Protein AF-A0A6H5KRR8-F1 (afdb_monomer_lite)

Foldseek 3Di:
DPPQDKWKKKKQAALLLVDQCCDDVSPNVVVLCVVLVWHWDDDSVRNIIMIMDSDPVSVVSSVVSSVVSSVPRPVLVVVVVPDPPSDIDMDIDDDPVCLVVVVVCQVVCCVVVVDRDDDDPDPDPPDDPPDPDDDDPDD

pLDDT: mean 75.19, std 17.07, range [35.94, 91.19]

Secondary structure (DSSP, 8-state):
----PPEEEEEE--HHHHHHHH-GGGHHHHHHHHHH--EEEEETTTTEEEEEESSHHHHHHHHHHHHHHHHH-HHHHHHHTT-TT-PPEEEE---GGGHHHHHHHHHHHHHHH----------PPP-----S-------

Radius of gyration: 16.85 Å; chains: 1; bounding box: 54×32×50 Å

Sequence (139 aa):
MLKGGRYRAVAHLPTSIIGWVIGHKGCNARMLKQQTGTELWVDVPGQCVIIESRAIQELEGAMETVNNFVKTAPTFIAKAQSTSGGGVTQTVQCPVHLLPSIQRLSRKIQAESGANCVFANCKVRPFQQLNPNPKPISP

Structure (mmCIF, N/CA/C/O backbone):
data_AF-A0A6H5KRR8-F1
#
_entry.id   AF-A0A6H5KRR8-F1
#
loop_
_atom_site.group_PDB
_atom_site.id
_atom_site.type_symbol
_atom_site.label_atom_id
_atom_site.label_alt_id
_atom_site.label_comp_id
_atom_site.label_asym_id
_atom_site.label_entity_id
_atom_site.label_seq_id
_atom_site.pdbx_PDB_ins_code
_atom_site.Cartn_x
_atom_site.Cartn_y
_atom_site.Cartn_z
_atom_site.occupancy
_atom_site.B_iso_or_equiv
_atom_site.auth_seq_id
_atom_site.auth_comp_id
_atom_site.auth_asym_id
_atom_site.auth_atom_id
_atom_site.pdbx_PDB_model_num
ATOM 1 N N . MET A 1 1 ? 13.002 3.818 -26.141 1.00 36.44 1 MET A N 1
ATOM 2 C CA . MET A 1 1 ? 11.675 3.973 -25.500 1.00 36.44 1 MET A CA 1
ATOM 3 C C . MET A 1 1 ? 11.621 3.051 -24.289 1.00 36.44 1 MET A C 1
ATOM 5 O O . MET A 1 1 ? 11.492 1.845 -24.464 1.00 36.44 1 MET A O 1
ATOM 9 N N . LEU A 1 2 ? 11.814 3.577 -23.077 1.00 44.84 2 LEU A N 1
ATOM 10 C CA . LEU A 1 2 ? 11.661 2.783 -21.854 1.00 44.84 2 LEU A CA 1
ATOM 11 C C . LEU A 1 2 ? 10.171 2.456 -21.708 1.00 44.84 2 LEU A C 1
ATOM 13 O O . LEU A 1 2 ? 9.348 3.363 -21.598 1.00 44.84 2 LEU A O 1
ATOM 17 N N . LYS A 1 3 ? 9.808 1.172 -21.794 1.00 47.81 3 LYS A N 1
ATOM 18 C CA . LYS A 1 3 ? 8.443 0.713 -21.509 1.00 47.81 3 LYS A CA 1
ATOM 19 C C . LYS A 1 3 ? 8.114 1.161 -20.083 1.00 47.81 3 LYS A C 1
ATOM 21 O O . LYS A 1 3 ? 8.767 0.698 -19.154 1.00 47.81 3 LYS A O 1
ATOM 26 N N . GLY A 1 4 ? 7.166 2.086 -19.925 1.00 54.56 4 GLY A N 1
ATOM 27 C CA . GLY A 1 4 ? 6.776 2.608 -18.616 1.00 54.56 4 GLY A CA 1
ATOM 28 C C . GLY A 1 4 ? 6.345 1.465 -17.702 1.00 54.56 4 GLY A C 1
ATOM 29 O O . GLY A 1 4 ? 5.325 0.821 -17.954 1.00 54.56 4 GLY A O 1
ATOM 30 N N . GLY A 1 5 ? 7.152 1.176 -16.681 1.00 66.81 5 GLY A N 1
ATOM 31 C CA . GLY A 1 5 ? 6.797 0.220 -15.642 1.00 66.81 5 GLY A CA 1
ATOM 32 C C . GLY A 1 5 ? 5.615 0.755 -14.842 1.00 66.81 5 GLY A C 1
ATOM 33 O O . GLY A 1 5 ? 5.539 1.948 -14.566 1.00 66.81 5 GLY A O 1
ATOM 34 N N . ARG A 1 6 ? 4.667 -0.116 -14.492 1.00 77.81 6 ARG A N 1
ATOM 35 C CA . ARG A 1 6 ? 3.676 0.184 -13.455 1.00 77.81 6 ARG A CA 1
ATOM 36 C C . ARG A 1 6 ? 4.127 -0.496 -12.177 1.00 77.81 6 ARG A C 1
ATOM 38 O O . ARG A 1 6 ? 4.350 -1.705 -12.178 1.00 77.81 6 ARG A O 1
ATOM 45 N N . TYR A 1 7 ? 4.272 0.289 -11.125 1.00 86.00 7 TYR A N 1
ATOM 46 C CA . TYR A 1 7 ? 4.657 -0.162 -9.802 1.00 86.00 7 TYR A CA 1
ATOM 47 C C . TYR A 1 7 ? 3.406 -0.294 -8.943 1.00 86.00 7 TYR A C 1
ATOM 49 O O . TYR A 1 7 ? 2.516 0.556 -8.994 1.00 86.00 7 TYR A O 1
ATOM 57 N N . ARG A 1 8 ? 3.342 -1.375 -8.165 1.00 86.06 8 ARG A N 1
ATOM 58 C CA . ARG A 1 8 ? 2.227 -1.667 -7.269 1.00 86.06 8 ARG A CA 1
ATOM 59 C C . ARG A 1 8 ? 2.751 -2.075 -5.903 1.00 86.06 8 ARG A C 1
ATOM 61 O O . ARG A 1 8 ? 3.507 -3.044 -5.799 1.00 86.06 8 ARG A O 1
ATOM 68 N N . ALA A 1 9 ? 2.294 -1.371 -4.876 1.00 86.62 9 ALA A N 1
ATOM 69 C CA . ALA A 1 9 ? 2.481 -1.741 -3.482 1.00 86.62 9 ALA A CA 1
ATOM 70 C C . ALA A 1 9 ? 1.138 -2.142 -2.869 1.00 86.62 9 ALA A C 1
ATOM 72 O O . ALA A 1 9 ? 0.096 -1.563 -3.178 1.00 86.62 9 ALA A O 1
ATOM 73 N N . VAL A 1 10 ? 1.161 -3.153 -2.007 1.00 87.31 10 VAL A N 1
ATOM 74 C CA . VAL A 1 10 ? -0.006 -3.609 -1.250 1.00 87.31 10 VAL A CA 1
ATOM 75 C C . VAL A 1 10 ? 0.352 -3.590 0.229 1.00 87.31 10 VAL A C 1
ATOM 77 O O . VAL A 1 10 ? 1.283 -4.273 0.648 1.00 87.31 10 VAL A O 1
ATOM 80 N N . ALA A 1 11 ? -0.369 -2.803 1.020 1.00 85.25 11 ALA A N 1
ATOM 81 C CA . ALA A 1 11 ? -0.220 -2.746 2.468 1.00 85.25 11 ALA A CA 1
ATOM 82 C C . ALA A 1 11 ? -1.359 -3.532 3.124 1.00 85.25 11 ALA A C 1
ATOM 84 O O . ALA A 1 11 ? -2.527 -3.158 2.992 1.00 85.25 11 ALA A O 1
ATOM 85 N N . HIS A 1 12 ? -1.026 -4.612 3.828 1.00 83.44 12 HIS A N 1
ATOM 86 C CA . HIS A 1 12 ? -1.997 -5.391 4.594 1.00 83.44 12 HIS A CA 1
ATOM 87 C C . HIS A 1 12 ? -2.190 -4.754 5.967 1.00 83.44 12 HIS A C 1
ATOM 89 O O . HIS A 1 12 ? -1.240 -4.626 6.741 1.00 83.44 12 HIS A O 1
ATOM 95 N N . LEU A 1 13 ? -3.418 -4.322 6.248 1.00 82.88 13 LEU A N 1
ATOM 96 C CA . LEU A 1 13 ? -3.761 -3.534 7.425 1.00 82.88 13 LEU A CA 1
ATOM 97 C C . LEU A 1 13 ? -5.106 -4.006 7.994 1.00 82.88 13 LEU A C 1
ATOM 99 O O . LEU A 1 13 ? -6.036 -4.264 7.234 1.00 82.88 13 LEU A O 1
ATOM 103 N N . PRO A 1 14 ? -5.274 -4.051 9.325 1.00 82.31 14 PRO A N 1
ATOM 104 C CA . PRO A 1 14 ? -6.581 -4.266 9.932 1.00 82.31 14 PRO A CA 1
ATOM 105 C C . PRO A 1 14 ? -7.615 -3.259 9.417 1.00 82.31 14 PRO A C 1
ATOM 107 O O . PRO A 1 14 ? -7.307 -2.078 9.242 1.00 82.31 14 PRO A O 1
ATOM 110 N N . THR A 1 15 ? -8.869 -3.688 9.268 1.00 81.50 15 THR A N 1
ATOM 111 C CA . THR A 1 15 ? -9.971 -2.841 8.774 1.00 81.50 15 THR A CA 1
ATOM 112 C C . THR A 1 15 ? -10.122 -1.533 9.563 1.00 81.50 15 THR A C 1
ATOM 114 O O . THR A 1 15 ? -10.398 -0.487 8.978 1.00 81.50 15 THR A O 1
ATOM 117 N N . SER A 1 16 ? -9.864 -1.560 10.877 1.00 78.75 16 SER A N 1
ATOM 118 C CA . SER A 1 16 ? -9.887 -0.366 11.733 1.00 78.75 16 SER A CA 1
ATOM 119 C C . SER A 1 16 ? -8.841 0.685 11.338 1.00 78.75 16 SER A C 1
ATOM 121 O O . SER A 1 16 ? -9.087 1.878 11.478 1.00 78.75 16 SER A O 1
ATOM 123 N N . ILE A 1 17 ? -7.687 0.250 10.827 1.00 85.38 17 ILE A N 1
ATOM 124 C CA . ILE A 1 17 ? -6.592 1.118 10.375 1.00 85.38 17 ILE A CA 1
ATOM 125 C C . ILE A 1 17 ? -6.823 1.557 8.932 1.00 85.38 17 ILE A C 1
ATOM 127 O O . ILE A 1 17 ? -6.557 2.705 8.596 1.00 85.38 17 ILE A O 1
ATOM 131 N N . ILE A 1 18 ? -7.386 0.689 8.090 1.00 87.44 18 ILE A N 1
ATOM 132 C CA . ILE A 1 18 ? -7.770 1.047 6.718 1.00 87.44 18 ILE A CA 1
ATOM 133 C C . ILE A 1 18 ? -8.703 2.262 6.718 1.00 87.44 18 ILE A C 1
ATOM 135 O O . ILE A 1 18 ? -8.457 3.220 5.989 1.00 87.44 18 ILE A O 1
ATOM 139 N N . GLY A 1 19 ? -9.731 2.272 7.574 1.00 86.56 19 GLY A N 1
ATOM 140 C CA . GLY A 1 19 ? -10.630 3.424 7.702 1.00 86.56 19 GLY A CA 1
ATOM 141 C C . GLY A 1 19 ? -9.903 4.718 8.091 1.00 86.56 19 GLY A C 1
ATOM 142 O O . GLY A 1 19 ? -10.221 5.786 7.570 1.00 86.56 19 GLY A O 1
ATOM 143 N N . TRP A 1 20 ? -8.881 4.617 8.945 1.00 88.31 20 TRP A N 1
ATOM 144 C CA . TRP A 1 20 ? -8.032 5.746 9.336 1.00 88.31 20 TRP A CA 1
ATOM 145 C C . TRP A 1 20 ? -7.173 6.268 8.175 1.00 88.31 20 TRP A C 1
ATOM 147 O O . TRP A 1 20 ? -7.111 7.475 7.941 1.00 88.31 20 TRP A O 1
ATOM 157 N N . VAL A 1 21 ? -6.567 5.362 7.400 1.00 87.81 21 VAL A N 1
ATOM 158 C CA . VAL A 1 21 ? -5.772 5.696 6.205 1.00 87.81 21 VAL A CA 1
ATOM 159 C C . VAL A 1 21 ? -6.631 6.375 5.135 1.00 87.81 21 VAL A C 1
ATOM 161 O O . VAL A 1 21 ? -6.183 7.337 4.520 1.00 87.81 21 VAL A O 1
ATOM 164 N N . ILE A 1 22 ? -7.874 5.928 4.930 1.00 89.38 22 ILE A N 1
ATOM 165 C CA . ILE A 1 22 ? -8.822 6.575 4.004 1.00 89.38 22 ILE A CA 1
ATOM 166 C C . ILE A 1 22 ? -9.200 7.977 4.509 1.00 89.38 22 ILE A C 1
ATOM 168 O O . ILE A 1 22 ? -9.309 8.924 3.722 1.00 89.38 22 ILE A O 1
ATOM 172 N N . GLY A 1 23 ? -9.378 8.114 5.824 1.00 86.69 23 GLY A N 1
ATOM 173 C CA . GLY A 1 23 ? -9.835 9.335 6.474 1.00 86.69 23 GLY A CA 1
ATOM 174 C C . GLY A 1 23 ? -11.331 9.592 6.270 1.00 86.69 23 GLY A C 1
ATOM 175 O O . GLY A 1 23 ? -12.009 8.957 5.456 1.00 86.69 23 GLY A O 1
ATOM 176 N N . HIS A 1 24 ? -11.873 10.559 7.012 1.00 87.19 24 HIS A N 1
ATOM 177 C CA . HIS A 1 24 ? -13.287 10.918 6.903 1.00 87.19 24 HIS A CA 1
ATOM 178 C C . HIS A 1 24 ? -13.632 11.332 5.463 1.00 87.19 24 HIS A C 1
ATOM 180 O O . HIS A 1 24 ? -12.967 12.192 4.882 1.00 87.19 24 HIS A O 1
ATOM 186 N N . LYS A 1 25 ? -14.652 10.695 4.870 1.00 86.31 25 LYS A N 1
ATOM 187 C CA . LYS A 1 25 ? -15.080 10.905 3.469 1.00 86.31 25 LYS A CA 1
ATOM 188 C C . LYS A 1 25 ? -13.952 10.753 2.428 1.00 86.31 25 LYS A C 1
ATOM 190 O O . LYS A 1 25 ? -14.027 11.344 1.352 1.00 86.31 25 LYS A O 1
ATOM 195 N N . GLY A 1 26 ? -12.904 9.980 2.727 1.00 87.50 26 GLY A N 1
ATOM 196 C CA . GLY A 1 26 ? -11.777 9.787 1.810 1.00 87.50 26 GLY A CA 1
ATOM 197 C C . GLY A 1 26 ? -10.826 10.981 1.711 1.00 87.50 26 GLY A C 1
ATOM 198 O O . GLY A 1 26 ? -10.088 11.074 0.732 1.00 87.50 26 GLY A O 1
ATOM 199 N N . CYS A 1 27 ? -10.856 11.912 2.673 1.00 91.12 27 CYS A N 1
ATOM 200 C CA . CYS A 1 27 ? -10.019 13.115 2.653 1.00 91.12 27 CYS A CA 1
ATOM 201 C C . CYS A 1 27 ? -8.525 12.777 2.524 1.00 91.12 27 CYS A C 1
ATOM 203 O O . CYS A 1 27 ? -7.848 13.305 1.643 1.00 91.12 27 CYS A O 1
ATOM 205 N N . ASN A 1 28 ? -8.036 11.824 3.322 1.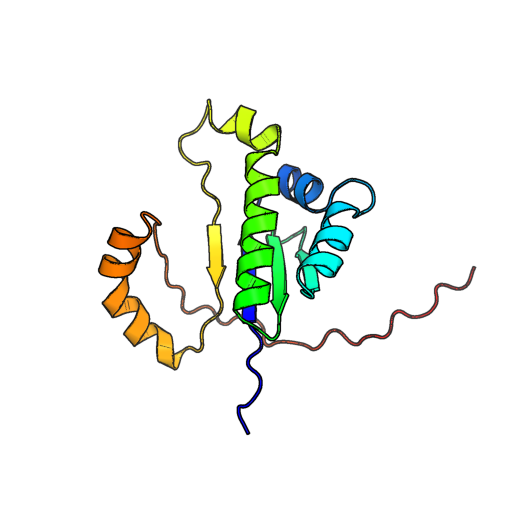00 91.19 28 ASN A N 1
ATOM 206 C CA . ASN A 1 28 ? -6.626 11.434 3.321 1.00 91.19 28 ASN A CA 1
ATOM 207 C C . ASN A 1 28 ? -6.241 10.735 2.011 1.00 91.19 28 ASN A C 1
ATOM 209 O O . ASN A 1 28 ? -5.195 11.035 1.445 1.00 91.19 28 ASN A O 1
ATOM 213 N N . ALA A 1 29 ? -7.109 9.868 1.478 1.00 88.69 29 ALA A N 1
ATOM 214 C CA . ALA A 1 29 ? -6.882 9.222 0.184 1.00 88.69 29 ALA A CA 1
ATOM 215 C C . ALA A 1 29 ? -6.811 10.238 -0.975 1.00 88.69 29 ALA A C 1
ATOM 217 O O . ALA A 1 29 ? -5.959 10.121 -1.855 1.00 88.69 29 ALA A O 1
ATOM 218 N N . ARG A 1 30 ? -7.670 11.269 -0.965 1.00 90.50 30 ARG A N 1
ATOM 219 C CA . ARG A 1 30 ? -7.632 12.358 -1.957 1.00 90.50 30 ARG A CA 1
ATOM 220 C C . ARG A 1 30 ? -6.379 13.212 -1.819 1.00 90.50 30 ARG A C 1
ATOM 222 O O . ARG A 1 30 ? -5.755 13.514 -2.832 1.00 90.50 30 ARG A O 1
ATOM 229 N N . MET A 1 31 ? -6.010 13.567 -0.591 1.00 90.62 31 MET A N 1
ATOM 230 C CA . MET A 1 31 ? -4.783 14.309 -0.306 1.00 90.62 31 MET A CA 1
ATOM 231 C C . MET A 1 31 ? -3.555 13.538 -0.801 1.00 90.62 31 MET A C 1
ATOM 233 O O . MET A 1 31 ? -2.729 14.099 -1.512 1.00 90.62 31 MET A O 1
ATOM 237 N N . LEU A 1 32 ? -3.482 12.237 -0.512 1.00 89.69 32 LEU A N 1
ATOM 238 C CA . LEU A 1 32 ? -2.394 11.371 -0.956 1.00 89.69 32 LEU A CA 1
ATOM 239 C C . LEU A 1 32 ? -2.295 11.331 -2.485 1.00 89.69 32 LEU A C 1
ATOM 241 O O . LEU A 1 32 ? -1.208 11.528 -3.026 1.00 89.69 32 LEU A O 1
ATOM 245 N N . LYS A 1 33 ? -3.421 11.172 -3.193 1.00 88.94 33 LYS A N 1
ATOM 246 C CA . LYS A 1 33 ? -3.462 11.237 -4.662 1.00 88.94 33 LYS A CA 1
ATOM 247 C C . LYS A 1 33 ? -2.973 12.585 -5.200 1.00 88.94 33 LYS A C 1
ATOM 249 O O . LYS A 1 33 ? -2.207 12.615 -6.156 1.00 88.94 33 LYS A O 1
ATOM 254 N N . GLN A 1 34 ? -3.391 13.694 -4.590 1.00 89.50 34 GLN A N 1
ATOM 255 C CA . GLN A 1 34 ? -2.971 15.039 -5.003 1.00 89.50 34 GLN A CA 1
ATOM 256 C C . GLN A 1 34 ? -1.477 15.288 -4.773 1.00 89.50 34 GLN A C 1
ATOM 258 O O . GLN A 1 34 ? -0.834 15.910 -5.610 1.00 89.50 34 GLN A O 1
ATOM 263 N N . GLN A 1 35 ? -0.927 14.802 -3.660 1.00 88.81 35 GLN A N 1
ATOM 264 C CA . GLN A 1 35 ? 0.478 15.008 -3.300 1.00 88.81 35 GLN A CA 1
ATOM 265 C C . GLN A 1 35 ? 1.434 14.119 -4.095 1.00 88.81 35 GLN A C 1
ATOM 267 O O . GLN A 1 35 ? 2.543 14.539 -4.405 1.00 88.81 35 GLN A O 1
ATOM 272 N N . THR A 1 36 ? 1.019 12.889 -4.400 1.00 87.75 36 THR A N 1
ATOM 273 C CA . THR A 1 36 ? 1.925 11.856 -4.930 1.00 87.75 36 THR A CA 1
ATOM 274 C C . THR A 1 36 ? 1.630 11.460 -6.371 1.00 87.75 36 THR A C 1
ATOM 276 O O . THR A 1 36 ? 2.420 10.742 -6.968 1.00 87.75 36 THR A O 1
ATOM 279 N N . GLY A 1 37 ? 0.492 11.876 -6.938 1.00 85.62 37 GLY A N 1
ATOM 280 C CA . GLY A 1 37 ? 0.062 11.452 -8.274 1.00 85.62 37 GLY A CA 1
ATOM 281 C C . GLY A 1 37 ? -0.345 9.975 -8.363 1.00 85.62 37 GLY A C 1
ATOM 282 O O . GLY A 1 37 ? -0.625 9.484 -9.456 1.00 85.62 37 GLY A O 1
ATOM 283 N N . THR A 1 38 ? -0.395 9.262 -7.233 1.00 88.69 38 THR A N 1
ATOM 284 C CA . THR A 1 38 ? -0.682 7.823 -7.191 1.00 88.69 38 THR A CA 1
ATOM 285 C C . THR A 1 38 ? -2.176 7.512 -7.141 1.00 88.69 38 THR A C 1
ATOM 287 O O . THR A 1 38 ? -2.997 8.310 -6.681 1.00 88.69 38 THR A O 1
ATOM 290 N N . GLU A 1 39 ? -2.542 6.319 -7.612 1.00 88.31 39 GLU A N 1
ATOM 291 C CA . GLU A 1 39 ? -3.895 5.781 -7.470 1.00 88.31 39 GLU A CA 1
ATOM 292 C C . GLU A 1 39 ? -3.965 4.863 -6.248 1.00 88.31 39 GLU A C 1
ATOM 294 O O . GLU A 1 39 ? -3.145 3.954 -6.103 1.00 88.31 39 GLU A O 1
ATOM 299 N N . LEU A 1 40 ? -4.961 5.083 -5.386 1.00 87.50 40 LEU A N 1
ATOM 300 C CA . LEU A 1 40 ? -5.173 4.316 -4.159 1.00 87.50 40 LEU A CA 1
ATOM 301 C C . LEU A 1 40 ? -6.514 3.582 -4.212 1.00 87.50 40 LEU A C 1
ATOM 303 O O . LEU A 1 40 ? -7.563 4.188 -4.428 1.00 87.50 40 LEU A O 1
ATOM 307 N N . TRP A 1 41 ? -6.474 2.280 -3.945 1.00 87.62 41 TRP A N 1
ATOM 308 C CA . TRP A 1 41 ? -7.632 1.395 -3.876 1.00 87.62 41 TRP A CA 1
ATOM 309 C C . TRP A 1 41 ? -7.671 0.677 -2.537 1.00 87.62 41 TRP A C 1
ATOM 311 O O . TRP A 1 41 ? -6.639 0.419 -1.918 1.00 87.62 41 TRP A O 1
ATOM 321 N N . VAL A 1 42 ? -8.872 0.313 -2.104 1.00 84.69 42 VAL A N 1
ATOM 322 C CA . VAL A 1 42 ? -9.075 -0.426 -0.861 1.00 84.69 42 VAL A CA 1
ATOM 323 C C . VAL A 1 42 ? -9.815 -1.712 -1.172 1.00 84.69 42 VAL A C 1
ATOM 325 O O . VAL A 1 42 ? -10.912 -1.684 -1.726 1.00 84.69 42 VAL A O 1
ATOM 328 N N . ASP A 1 43 ? -9.215 -2.829 -0.782 1.00 83.12 43 ASP A N 1
ATOM 329 C CA . ASP A 1 43 ? -9.849 -4.140 -0.789 1.00 83.12 43 ASP A CA 1
ATOM 330 C C . ASP A 1 43 ? -10.199 -4.489 0.661 1.00 83.12 43 ASP A C 1
ATOM 332 O O . ASP A 1 43 ? -9.358 -4.936 1.445 1.00 83.12 43 ASP A O 1
ATOM 336 N N . VAL A 1 44 ? -11.446 -4.195 1.042 1.00 72.00 44 VAL A N 1
ATOM 337 C CA . VAL A 1 44 ? -11.950 -4.438 2.402 1.00 72.00 44 VAL A CA 1
ATOM 338 C C . VAL A 1 44 ? -11.996 -5.940 2.725 1.00 72.00 44 VAL A C 1
ATOM 340 O O . VAL A 1 44 ? -11.497 -6.298 3.795 1.00 72.00 44 VAL A O 1
ATOM 343 N N . PRO A 1 45 ? -12.510 -6.830 1.844 1.00 75.81 45 PRO A N 1
ATOM 344 C CA . PRO A 1 45 ? -12.390 -8.278 2.034 1.00 75.81 45 PRO A CA 1
ATOM 345 C C . PRO A 1 45 ? -10.941 -8.751 2.196 1.00 75.81 45 PRO A C 1
ATOM 347 O O . PRO A 1 45 ? -10.661 -9.592 3.045 1.00 75.81 45 PRO A O 1
ATOM 350 N N . GLY A 1 46 ? -10.020 -8.193 1.406 1.00 70.06 46 GLY A N 1
ATOM 351 C CA . GLY A 1 46 ? -8.591 -8.509 1.456 1.00 70.06 46 GLY A CA 1
ATOM 352 C C . GLY A 1 46 ? -7.817 -7.830 2.589 1.00 70.06 46 GLY A C 1
ATOM 353 O O . GLY A 1 46 ? -6.616 -8.076 2.723 1.00 70.06 46 GLY A O 1
ATOM 354 N N . GLN A 1 47 ? -8.480 -6.976 3.380 1.00 83.44 47 GLN A N 1
ATOM 355 C CA . GLN A 1 47 ? -7.875 -6.149 4.426 1.00 83.44 47 GLN A CA 1
ATOM 356 C C . GLN A 1 47 ? -6.579 -5.477 3.950 1.00 83.44 47 GLN A C 1
ATOM 358 O O . GLN A 1 47 ? -5.532 -5.549 4.601 1.00 83.44 47 GLN A O 1
ATOM 363 N N . CYS A 1 48 ? -6.628 -4.841 2.777 1.00 82.88 48 CYS A N 1
ATOM 364 C CA . CYS A 1 48 ? -5.456 -4.181 2.224 1.00 82.88 48 CYS A CA 1
ATOM 365 C C . CYS A 1 48 ? -5.757 -2.870 1.497 1.00 82.88 48 CYS A C 1
ATOM 367 O O . CYS A 1 48 ? -6.856 -2.615 0.997 1.00 82.88 48 CYS A O 1
ATOM 369 N N . VAL A 1 49 ? -4.726 -2.031 1.455 1.00 87.81 49 VAL A N 1
ATOM 370 C CA . VAL A 1 49 ? -4.653 -0.821 0.640 1.00 87.81 49 VAL A CA 1
ATOM 371 C C . VAL A 1 49 ? -3.688 -1.099 -0.503 1.00 87.81 49 VAL A C 1
ATOM 373 O O . VAL A 1 49 ? -2.578 -1.581 -0.284 1.00 87.81 49 VAL A O 1
ATOM 376 N N . ILE A 1 50 ? -4.115 -0.813 -1.726 1.00 89.12 50 ILE A N 1
ATOM 377 C CA . ILE A 1 50 ? -3.341 -1.018 -2.946 1.00 89.12 50 ILE A CA 1
ATOM 378 C C . ILE A 1 50 ? -2.991 0.357 -3.506 1.00 89.12 50 ILE A C 1
ATOM 380 O O . ILE A 1 50 ? -3.886 1.162 -3.747 1.00 89.12 50 ILE A O 1
ATOM 384 N N . ILE A 1 51 ? -1.705 0.605 -3.733 1.00 90.25 51 ILE A N 1
ATOM 385 C CA . ILE A 1 51 ? -1.199 1.843 -4.328 1.00 90.25 51 ILE A CA 1
ATOM 386 C C . ILE A 1 51 ? -0.531 1.506 -5.653 1.00 90.25 51 ILE A C 1
ATOM 388 O O . ILE A 1 51 ? 0.288 0.585 -5.725 1.00 90.25 51 ILE A O 1
ATOM 392 N N . GLU A 1 52 ? -0.873 2.252 -6.696 1.00 89.38 52 GLU A N 1
ATOM 393 C CA . GLU A 1 52 ? -0.315 2.087 -8.033 1.00 89.38 52 GLU A CA 1
ATOM 394 C C . GLU A 1 52 ? 0.257 3.402 -8.567 1.00 89.38 52 GLU A C 1
ATOM 396 O O . GLU A 1 52 ? -0.335 4.471 -8.414 1.00 89.38 52 GLU A O 1
ATOM 401 N N . SER A 1 53 ? 1.410 3.310 -9.229 1.00 88.38 53 SER A N 1
ATOM 402 C CA . SER A 1 53 ? 2.066 4.445 -9.880 1.00 88.38 53 SER A CA 1
ATOM 403 C C . SER A 1 53 ? 2.867 4.010 -11.113 1.00 88.38 53 SER A C 1
ATOM 405 O O . SER A 1 53 ? 3.150 2.829 -11.323 1.00 88.38 53 SER A O 1
ATOM 407 N N . ARG A 1 54 ? 3.223 4.978 -11.961 1.00 86.25 54 ARG A N 1
ATOM 408 C CA . ARG A 1 54 ? 4.142 4.814 -13.096 1.00 86.25 54 ARG A CA 1
ATOM 409 C C . ARG A 1 54 ? 5.591 5.173 -12.752 1.00 86.25 54 ARG A C 1
ATOM 411 O O . ARG A 1 54 ? 6.478 4.862 -13.542 1.00 86.25 54 ARG A O 1
ATOM 418 N N . ALA A 1 55 ? 5.831 5.795 -11.601 1.00 86.00 55 ALA A N 1
ATOM 419 C CA . ALA A 1 55 ? 7.153 6.166 -11.120 1.00 86.00 55 ALA A CA 1
ATOM 420 C C . ALA A 1 55 ? 7.401 5.568 -9.730 1.00 86.00 55 ALA A C 1
ATOM 422 O O . ALA A 1 55 ? 6.518 5.539 -8.875 1.00 86.00 55 ALA A O 1
ATOM 423 N N . ILE A 1 56 ? 8.619 5.082 -9.497 1.00 84.88 56 ILE A N 1
ATOM 424 C CA . ILE A 1 56 ? 8.962 4.474 -8.207 1.00 84.88 56 ILE A CA 1
ATOM 425 C C . ILE A 1 56 ? 9.002 5.519 -7.085 1.00 84.88 56 ILE A C 1
ATOM 427 O O . ILE A 1 56 ? 8.532 5.236 -5.991 1.00 84.88 56 ILE A O 1
ATOM 431 N N . GLN A 1 57 ? 9.448 6.743 -7.383 1.00 87.62 57 GLN A N 1
ATOM 432 C CA . GLN A 1 57 ? 9.526 7.844 -6.418 1.00 87.62 57 GLN A CA 1
ATOM 433 C C . GLN A 1 57 ? 8.140 8.256 -5.899 1.00 87.62 57 GLN A C 1
ATOM 435 O O . GLN A 1 57 ? 7.960 8.506 -4.710 1.00 87.62 57 GLN A O 1
ATOM 440 N N . GLU A 1 58 ? 7.142 8.285 -6.786 1.00 89.19 58 GLU A N 1
ATOM 441 C CA . GLU A 1 58 ? 5.746 8.555 -6.423 1.00 89.19 58 GLU A CA 1
ATOM 442 C C . GLU A 1 58 ? 5.188 7.452 -5.510 1.00 89.19 58 GLU A C 1
ATOM 444 O O . GLU A 1 58 ? 4.525 7.740 -4.512 1.00 89.19 58 GLU A O 1
ATOM 449 N N . LEU A 1 59 ? 5.486 6.184 -5.826 1.00 88.94 59 LEU A N 1
ATOM 450 C CA . LEU A 1 59 ? 5.068 5.044 -5.011 1.00 88.94 59 LEU A CA 1
ATOM 451 C C . LEU A 1 59 ? 5.723 5.057 -3.623 1.00 88.94 59 LEU A C 1
ATOM 453 O O . LEU A 1 59 ? 5.043 4.794 -2.632 1.00 88.94 59 LEU A O 1
ATOM 457 N N . GLU A 1 60 ? 7.019 5.362 -3.542 1.00 89.06 60 GLU A N 1
ATOM 458 C CA . GLU A 1 60 ? 7.758 5.471 -2.280 1.00 89.06 60 GLU A CA 1
ATOM 459 C C . GLU A 1 60 ? 7.174 6.575 -1.389 1.00 89.06 60 GLU A C 1
ATOM 461 O O . GLU A 1 60 ? 6.835 6.304 -0.235 1.00 89.06 60 GLU A O 1
ATOM 466 N N . GLY A 1 61 ? 6.936 7.774 -1.935 1.00 89.62 61 GLY A N 1
ATOM 467 C CA . GLY A 1 61 ? 6.319 8.880 -1.191 1.00 89.62 61 GLY A CA 1
ATOM 468 C C . GLY A 1 61 ? 4.886 8.578 -0.729 1.00 89.62 61 GLY A C 1
ATOM 469 O O . GLY A 1 61 ? 4.491 8.912 0.394 1.00 89.62 61 GLY A O 1
ATOM 470 N N . ALA A 1 62 ? 4.100 7.880 -1.552 1.00 90.88 62 ALA A N 1
ATOM 471 C CA . ALA A 1 62 ? 2.766 7.420 -1.173 1.00 90.88 62 ALA A CA 1
ATOM 472 C C . ALA A 1 62 ? 2.809 6.392 -0.033 1.00 90.88 62 ALA A C 1
ATOM 474 O O . ALA A 1 62 ? 2.046 6.499 0.929 1.00 90.88 62 ALA A O 1
ATOM 475 N N . MET A 1 63 ? 3.727 5.427 -0.100 1.00 89.44 63 MET A N 1
ATOM 476 C CA . MET A 1 63 ? 3.908 4.420 0.947 1.00 89.44 63 MET A CA 1
ATOM 477 C C . MET A 1 63 ? 4.397 5.026 2.262 1.00 89.44 63 MET A C 1
ATOM 479 O O . MET A 1 63 ? 3.931 4.618 3.328 1.00 89.44 63 MET A O 1
ATOM 483 N N . GLU A 1 64 ? 5.279 6.022 2.210 1.00 90.56 64 GLU A N 1
ATOM 484 C CA . GLU A 1 64 ? 5.701 6.777 3.390 1.00 90.56 64 GLU A CA 1
ATOM 485 C C . GLU A 1 64 ? 4.516 7.504 4.037 1.00 90.56 64 GLU A C 1
ATOM 487 O O . GLU A 1 64 ? 4.302 7.409 5.247 1.00 90.56 64 GLU A O 1
ATOM 492 N N . THR A 1 65 ? 3.677 8.146 3.223 1.00 90.12 65 THR A N 1
ATOM 493 C CA . THR A 1 65 ? 2.478 8.848 3.695 1.00 90.12 65 THR A CA 1
ATOM 494 C C . THR A 1 65 ? 1.480 7.884 4.346 1.00 90.12 65 THR A C 1
ATOM 496 O O . THR A 1 65 ? 0.986 8.151 5.443 1.00 90.12 65 THR A O 1
ATOM 499 N N . VAL A 1 66 ? 1.233 6.714 3.740 1.00 90.06 66 VAL A N 1
ATOM 500 C CA . VAL A 1 66 ? 0.401 5.664 4.355 1.00 90.06 66 VAL A CA 1
ATOM 501 C C . VAL A 1 66 ? 1.003 5.181 5.669 1.00 90.06 66 VAL A C 1
ATOM 503 O O . VAL A 1 66 ? 0.279 5.046 6.654 1.00 90.06 66 VAL A O 1
ATOM 506 N N . ASN A 1 67 ? 2.317 4.966 5.729 1.00 89.12 67 ASN A N 1
ATOM 507 C CA . ASN A 1 67 ? 2.990 4.561 6.960 1.00 89.12 67 ASN A CA 1
ATOM 508 C C . ASN A 1 67 ? 2.818 5.607 8.077 1.00 89.12 67 ASN A C 1
ATOM 510 O O . ASN A 1 67 ? 2.583 5.248 9.231 1.00 89.12 67 ASN A O 1
ATOM 514 N N . ASN A 1 68 ? 2.852 6.897 7.742 1.00 89.19 68 ASN A N 1
ATOM 515 C CA . ASN A 1 68 ? 2.594 7.981 8.690 1.00 89.19 68 ASN A CA 1
ATOM 516 C C . ASN A 1 68 ? 1.144 7.969 9.203 1.00 89.19 68 ASN A C 1
ATOM 518 O O . ASN A 1 68 ? 0.912 8.146 10.403 1.00 89.19 68 ASN A O 1
ATOM 522 N N . PHE A 1 69 ? 0.160 7.667 8.350 1.00 88.12 69 PHE A N 1
ATOM 523 C CA . PHE A 1 69 ? -1.218 7.459 8.810 1.00 88.12 69 PHE A CA 1
ATOM 524 C C . PHE A 1 69 ? -1.343 6.244 9.731 1.00 88.12 69 PHE A C 1
ATOM 526 O O . PHE A 1 69 ? -2.021 6.320 10.751 1.00 88.12 69 PHE A O 1
ATOM 533 N N . VAL A 1 70 ? -0.667 5.136 9.424 1.00 87.31 70 VAL A N 1
ATOM 534 C CA . VAL A 1 70 ? -0.698 3.933 10.271 1.00 87.31 70 VAL A CA 1
ATOM 535 C C . VAL A 1 70 ? -0.081 4.206 11.645 1.00 87.31 70 VAL A C 1
ATOM 537 O O . VAL A 1 70 ? -0.668 3.832 12.657 1.00 87.31 70 VAL A O 1
ATOM 540 N N . LYS A 1 71 ? 1.055 4.911 11.703 1.00 84.00 71 LYS A N 1
ATOM 541 C CA . LYS A 1 71 ? 1.720 5.286 12.965 1.00 84.00 71 LYS A CA 1
ATOM 542 C C . LYS A 1 71 ? 0.871 6.202 13.846 1.00 84.00 71 LYS A C 1
ATOM 544 O O . LYS A 1 71 ? 0.955 6.120 15.066 1.00 84.00 71 LYS A O 1
ATOM 549 N N . THR A 1 72 ? 0.062 7.066 13.237 1.00 84.06 72 THR A N 1
ATOM 550 C CA . THR A 1 72 ? -0.833 7.988 13.955 1.00 84.06 72 THR A CA 1
ATOM 551 C C . THR A 1 72 ? -2.186 7.364 14.306 1.00 84.06 72 THR A C 1
ATOM 553 O O . THR A 1 72 ? -2.982 7.992 15.003 1.00 84.06 72 THR A O 1
ATOM 556 N N . ALA A 1 73 ? -2.467 6.135 13.856 1.00 82.56 73 ALA A N 1
ATOM 557 C CA . ALA A 1 73 ? -3.745 5.481 14.096 1.00 82.56 73 ALA A CA 1
ATOM 558 C C . ALA A 1 73 ? -3.907 5.086 15.582 1.00 82.56 73 ALA A C 1
ATOM 560 O O . ALA A 1 73 ? -3.100 4.314 16.112 1.00 82.56 73 ALA A O 1
ATOM 561 N N . PRO A 1 74 ?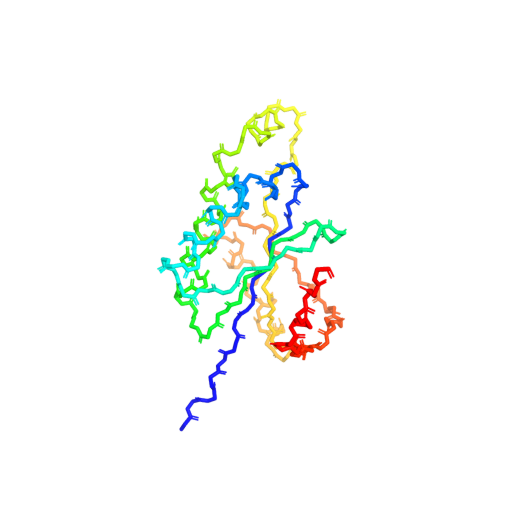 -4.995 5.506 16.257 1.00 69.56 74 PRO A N 1
ATOM 562 C CA . PRO A 1 74 ? -5.196 5.251 17.688 1.00 69.56 74 PRO A CA 1
ATOM 563 C C . PRO A 1 74 ? -5.324 3.756 18.026 1.00 69.56 74 PRO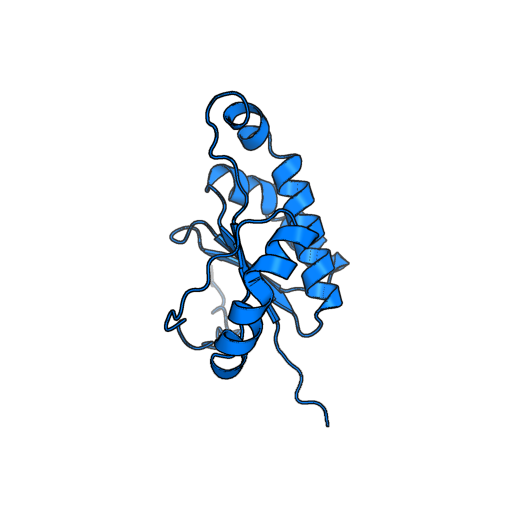 A C 1
ATOM 565 O O . PRO A 1 74 ? -4.939 3.318 19.109 1.00 69.56 74 PRO A O 1
ATOM 568 N N . THR A 1 75 ? -5.801 2.937 17.081 1.00 64.25 75 THR A N 1
ATOM 569 C CA . THR A 1 75 ? -5.896 1.475 17.246 1.00 64.25 75 THR A CA 1
ATOM 570 C C . THR A 1 75 ? -4.542 0.765 17.210 1.00 64.25 75 THR A C 1
ATOM 572 O O . THR A 1 75 ? -4.425 -0.323 17.775 1.00 64.25 75 THR A O 1
ATOM 575 N N . PHE A 1 76 ? -3.516 1.355 16.586 1.00 58.38 76 PHE A N 1
ATOM 576 C CA . PHE A 1 76 ? -2.159 0.797 16.585 1.00 58.38 76 PHE A CA 1
ATOM 577 C C . PHE A 1 76 ? -1.472 1.031 17.938 1.00 58.38 76 PHE A C 1
ATOM 579 O O . PHE A 1 76 ? -0.832 0.126 18.469 1.00 58.38 76 PHE A O 1
ATOM 586 N N . ILE A 1 77 ? -1.712 2.195 18.555 1.00 55.00 77 ILE A N 1
ATOM 587 C CA . ILE A 1 77 ? -1.183 2.560 19.881 1.00 55.00 77 ILE A CA 1
ATOM 588 C C . ILE A 1 77 ? -1.749 1.638 20.975 1.00 55.00 77 ILE A C 1
ATOM 590 O O . ILE A 1 77 ? -1.003 1.161 21.828 1.00 55.00 77 ILE A O 1
ATOM 594 N N . ALA A 1 78 ? -3.045 1.309 20.910 1.00 51.91 78 ALA A N 1
ATOM 595 C CA . ALA A 1 78 ? -3.693 0.436 21.892 1.00 51.91 78 ALA A CA 1
ATOM 596 C C . ALA A 1 78 ? -3.267 -1.046 21.789 1.00 51.91 78 ALA A C 1
ATOM 598 O O . ALA A 1 78 ? -3.224 -1.741 22.800 1.00 51.91 78 ALA A O 1
ATOM 599 N N . LYS A 1 79 ? -2.931 -1.550 20.589 1.00 47.12 79 LYS A N 1
ATOM 600 C CA . LYS A 1 79 ? -2.495 -2.951 20.388 1.00 47.12 79 LYS A CA 1
ATOM 601 C C . LYS A 1 79 ? -0.986 -3.171 20.500 1.00 47.12 79 LYS A C 1
ATOM 603 O O . LYS A 1 79 ? -0.581 -4.282 20.845 1.00 47.12 79 LYS A O 1
ATOM 608 N N . ALA A 1 80 ? -0.167 -2.145 20.262 1.00 47.47 80 ALA A N 1
ATOM 609 C CA . ALA A 1 80 ? 1.285 -2.216 20.450 1.00 47.47 80 ALA A CA 1
ATOM 610 C C . ALA A 1 80 ? 1.683 -2.509 21.910 1.00 47.47 80 ALA A C 1
ATOM 612 O O . ALA A 1 80 ? 2.755 -3.054 22.151 1.00 47.47 80 ALA A O 1
ATOM 613 N N . GLN A 1 81 ? 0.808 -2.207 22.877 1.00 47.91 81 GLN A N 1
ATOM 614 C CA . GLN A 1 81 ? 1.038 -2.475 24.300 1.00 47.91 81 GLN A CA 1
ATOM 615 C C . GLN A 1 81 ? 0.612 -3.882 24.757 1.00 47.91 81 GLN A C 1
ATOM 617 O O . GLN A 1 81 ? 0.947 -4.270 25.872 1.00 47.91 81 GLN A O 1
ATOM 622 N N . SER A 1 82 ? -0.106 -4.665 23.938 1.00 47.88 82 SER A N 1
ATOM 623 C CA . SER A 1 82 ? -0.714 -5.928 24.405 1.00 47.88 82 SER A CA 1
ATOM 624 C C . SER A 1 82 ? -0.370 -7.176 23.590 1.00 47.88 82 SER A C 1
ATOM 626 O O . SER A 1 82 ? -0.617 -8.277 24.068 1.00 47.88 82 SER A O 1
ATOM 628 N N . THR A 1 83 ? 0.227 -7.064 22.398 1.00 46.31 83 THR A N 1
ATOM 629 C CA . THR A 1 83 ? 0.633 -8.250 21.616 1.00 46.31 83 THR A CA 1
ATOM 630 C C . THR A 1 83 ? 1.822 -7.956 20.706 1.00 46.31 83 THR A C 1
ATOM 632 O O . THR A 1 83 ? 1.800 -7.010 19.923 1.00 46.31 83 THR A O 1
ATOM 635 N N . SER A 1 84 ? 2.830 -8.826 20.753 1.00 47.47 84 SER A N 1
ATOM 636 C CA . SER A 1 84 ? 4.113 -8.799 20.029 1.00 47.47 84 SER A CA 1
ATOM 637 C C . SER A 1 84 ? 4.033 -8.951 18.493 1.00 47.47 84 SER A C 1
ATOM 639 O O . SER A 1 84 ? 5.024 -9.294 17.857 1.00 47.47 84 SER A O 1
ATOM 641 N N . GLY A 1 85 ? 2.873 -8.699 17.873 1.00 46.66 85 GLY A N 1
ATOM 642 C CA . GLY A 1 85 ? 2.595 -8.976 16.453 1.00 46.66 85 GLY A CA 1
ATOM 643 C C . GLY A 1 85 ? 2.151 -7.773 15.608 1.00 46.66 85 GLY A C 1
ATOM 644 O O . GLY A 1 85 ? 1.616 -7.963 14.520 1.00 46.66 85 GLY A O 1
ATOM 645 N N . GLY A 1 86 ? 2.322 -6.540 16.091 1.00 48.41 86 GLY A N 1
ATOM 646 C CA . GLY A 1 86 ? 1.909 -5.310 15.397 1.00 48.41 86 GLY A CA 1
ATOM 647 C C . GLY A 1 86 ? 2.867 -4.862 14.288 1.00 48.41 86 GLY A C 1
ATOM 648 O O . GLY A 1 86 ? 3.399 -3.760 14.354 1.00 48.41 86 GLY A O 1
ATOM 649 N N . GLY A 1 87 ? 3.132 -5.710 13.293 1.00 56.94 87 GLY A N 1
ATOM 650 C CA . GLY A 1 87 ? 3.938 -5.352 12.120 1.00 56.94 87 GLY A CA 1
ATOM 651 C C . GLY A 1 87 ? 3.073 -4.902 10.940 1.00 56.94 87 GLY A C 1
ATOM 652 O O . GLY A 1 87 ? 2.024 -5.487 10.683 1.00 56.94 87 GLY A O 1
ATOM 653 N N . VAL A 1 88 ? 3.512 -3.886 10.193 1.00 65.50 88 VAL A N 1
ATOM 654 C CA . VAL A 1 88 ? 2.928 -3.556 8.881 1.00 65.50 88 VAL A CA 1
ATOM 655 C C . VAL A 1 88 ? 3.569 -4.464 7.836 1.00 65.50 88 VAL A C 1
ATOM 657 O O . VAL A 1 88 ? 4.782 -4.421 7.645 1.00 65.50 88 VAL A O 1
ATOM 660 N N . THR A 1 89 ? 2.775 -5.282 7.144 1.00 75.94 89 THR A N 1
ATOM 661 C CA . THR A 1 89 ? 3.270 -6.088 6.019 1.00 75.94 89 THR A CA 1
ATOM 662 C C . THR A 1 89 ? 3.043 -5.346 4.709 1.00 75.94 89 THR A C 1
ATOM 664 O O . THR A 1 89 ? 1.908 -5.024 4.351 1.00 75.94 89 THR A O 1
ATOM 667 N N . GLN A 1 90 ? 4.134 -5.105 3.983 1.00 74.38 90 GLN A N 1
ATOM 668 C CA . GLN A 1 90 ? 4.115 -4.518 2.648 1.00 74.38 90 GLN A CA 1
ATOM 669 C C . GLN A 1 90 ? 4.477 -5.591 1.621 1.00 74.38 90 GLN A C 1
ATOM 671 O O . GLN A 1 90 ? 5.510 -6.250 1.727 1.00 74.38 90 GLN A O 1
ATOM 676 N N . THR A 1 91 ? 3.620 -5.787 0.626 1.00 79.38 91 THR A N 1
ATOM 677 C CA . THR A 1 91 ? 3.853 -6.697 -0.494 1.00 79.38 91 THR A CA 1
ATOM 678 C C . THR A 1 91 ? 4.128 -5.888 -1.752 1.00 79.38 91 THR A C 1
ATOM 680 O O . THR A 1 91 ? 3.300 -5.091 -2.193 1.00 79.38 91 THR A O 1
ATOM 683 N N . VAL A 1 92 ? 5.298 -6.120 -2.341 1.00 77.94 92 VAL A N 1
ATOM 684 C CA . VAL A 1 92 ? 5.734 -5.496 -3.593 1.00 77.94 92 VAL A CA 1
ATOM 685 C C . VAL A 1 92 ? 5.679 -6.547 -4.693 1.00 77.94 92 VAL A C 1
ATOM 687 O O . VAL A 1 92 ? 6.236 -7.636 -4.551 1.00 77.94 92 VAL A O 1
ATOM 690 N N . GLN A 1 93 ? 4.997 -6.237 -5.796 1.00 75.19 93 GLN A N 1
ATOM 691 C CA . GLN A 1 93 ? 4.944 -7.146 -6.940 1.00 75.19 93 GLN A CA 1
ATOM 692 C C . GLN A 1 93 ? 6.224 -7.028 -7.764 1.00 75.19 93 GLN A C 1
ATOM 694 O O . GLN A 1 93 ? 6.580 -5.938 -8.208 1.00 75.19 93 GLN A O 1
ATOM 699 N N . CYS A 1 94 ? 6.892 -8.155 -8.010 1.00 70.06 94 CYS A N 1
ATOM 700 C CA . CYS A 1 94 ? 8.053 -8.214 -8.890 1.00 70.06 94 CYS A CA 1
ATOM 701 C C . CYS A 1 94 ? 7.864 -9.263 -10.002 1.00 70.06 94 CYS A C 1
ATOM 703 O O . CYS A 1 94 ? 7.167 -10.265 -9.810 1.00 70.06 94 CYS A O 1
ATOM 705 N N . PRO A 1 95 ? 8.470 -9.056 -11.184 1.00 80.12 95 PRO A N 1
ATOM 706 C CA . PRO A 1 95 ? 8.526 -10.078 -12.220 1.00 80.12 95 PRO A CA 1
ATOM 707 C C . PRO A 1 95 ? 9.167 -11.379 -11.717 1.00 80.12 95 PRO A C 1
ATOM 709 O O . PRO A 1 95 ? 10.229 -11.357 -11.096 1.00 80.12 95 PRO A O 1
ATOM 712 N N . VAL A 1 96 ? 8.569 -12.526 -12.061 1.00 77.19 96 VAL A N 1
ATOM 713 C CA . VAL A 1 96 ? 8.987 -13.853 -11.559 1.00 77.19 96 VAL A CA 1
ATOM 714 C C . VAL A 1 96 ? 10.458 -14.183 -11.842 1.00 77.19 96 VAL A C 1
ATOM 716 O O . VAL A 1 96 ? 11.111 -14.840 -11.041 1.00 77.19 96 VAL A O 1
ATOM 719 N N . HIS A 1 97 ? 11.011 -13.682 -12.949 1.00 81.12 97 HIS A N 1
ATOM 720 C CA . HIS A 1 97 ? 12.408 -13.915 -13.324 1.00 81.12 97 HIS A CA 1
ATOM 721 C C . HIS A 1 97 ? 13.412 -13.160 -12.435 1.00 81.12 97 HIS A C 1
ATOM 723 O O . HIS A 1 97 ? 14.586 -13.515 -12.416 1.00 81.12 97 HIS A O 1
ATOM 729 N N . LEU A 1 98 ? 12.969 -12.140 -11.689 1.00 82.12 98 LEU A N 1
ATOM 730 C CA . LEU A 1 98 ? 13.808 -11.409 -10.734 1.00 82.12 98 LEU A CA 1
ATOM 731 C C . LEU A 1 98 ? 13.791 -12.038 -9.336 1.00 82.12 98 LEU A C 1
ATOM 733 O O . LEU A 1 98 ? 14.706 -11.781 -8.553 1.00 82.12 98 LEU A O 1
ATOM 737 N N . LEU A 1 99 ? 12.802 -12.885 -9.019 1.00 84.06 99 LEU A N 1
ATOM 738 C CA . LEU A 1 99 ? 12.679 -13.515 -7.700 1.00 84.06 99 LEU A CA 1
ATOM 739 C C . LEU A 1 99 ? 13.947 -14.267 -7.261 1.00 84.06 99 LEU A C 1
ATOM 741 O O . LEU A 1 99 ? 14.374 -14.025 -6.132 1.00 84.06 99 LEU A O 1
ATOM 745 N N . PRO A 1 100 ? 14.608 -15.099 -8.097 1.00 85.00 100 PRO A N 1
ATOM 746 C CA . PRO A 1 100 ? 15.815 -15.813 -7.671 1.00 85.00 100 PRO A CA 1
ATOM 747 C C . PRO A 1 100 ? 16.960 -14.869 -7.281 1.00 85.00 100 PRO A C 1
ATOM 749 O O . PRO A 1 100 ? 17.676 -15.116 -6.310 1.00 85.00 100 PRO A O 1
ATOM 752 N N . SER A 1 101 ? 17.119 -13.765 -8.014 1.00 87.25 101 SER A N 1
ATOM 753 C CA . SER A 1 101 ? 18.146 -12.756 -7.739 1.00 87.25 101 SER A CA 1
ATOM 754 C C . SER A 1 101 ? 17.873 -12.023 -6.429 1.00 87.25 101 SER A C 1
ATOM 756 O O . SER A 1 101 ? 18.783 -11.842 -5.625 1.00 87.25 101 SER A O 1
ATOM 758 N N . ILE A 1 102 ? 16.615 -11.656 -6.174 1.00 86.38 102 ILE A N 1
ATOM 759 C CA . ILE A 1 102 ? 16.220 -10.965 -4.941 1.00 86.38 102 ILE A CA 1
ATOM 760 C C . ILE A 1 102 ? 16.321 -11.913 -3.735 1.00 86.38 102 ILE A C 1
ATOM 762 O O . ILE A 1 102 ? 16.833 -11.520 -2.690 1.00 86.38 102 ILE A O 1
ATOM 766 N N . GLN A 1 103 ? 15.920 -13.180 -3.879 1.00 85.44 103 GLN A N 1
ATOM 767 C CA . GLN A 1 103 ? 16.036 -14.185 -2.817 1.00 85.44 103 GLN A CA 1
ATOM 768 C C . GLN A 1 103 ? 17.485 -14.384 -2.359 1.00 85.44 103 GLN A C 1
ATOM 770 O O . GLN A 1 103 ? 17.730 -14.488 -1.157 1.00 85.44 103 GLN A O 1
ATOM 775 N N . ARG A 1 104 ? 18.464 -14.364 -3.276 1.00 88.69 104 ARG A N 1
ATOM 776 C CA . ARG A 1 104 ? 19.894 -14.412 -2.910 1.00 88.69 104 ARG A CA 1
ATOM 777 C C . ARG A 1 104 ? 20.334 -13.220 -2.058 1.00 88.69 104 ARG A C 1
ATOM 779 O O . ARG A 1 104 ? 21.221 -13.369 -1.225 1.00 88.69 104 ARG A O 1
ATOM 786 N N . LEU A 1 105 ? 19.707 -12.060 -2.244 1.00 88.69 105 LEU A N 1
ATOM 787 C CA . LEU A 1 105 ? 20.005 -10.832 -1.505 1.00 88.69 105 LEU A CA 1
ATOM 788 C C . LEU A 1 105 ? 19.199 -10.690 -0.207 1.00 88.69 105 LEU A C 1
ATOM 790 O O . LEU A 1 105 ? 19.444 -9.756 0.548 1.00 88.69 105 LEU A O 1
ATOM 794 N N . SER A 1 106 ? 18.283 -11.617 0.090 1.00 86.31 106 SER A N 1
ATOM 795 C CA . SER A 1 106 ? 17.371 -11.559 1.244 1.00 86.31 106 SER A CA 1
ATOM 796 C C . SER A 1 106 ? 18.057 -11.246 2.575 1.00 86.31 106 SER A C 1
ATOM 798 O O . SER A 1 106 ? 17.597 -1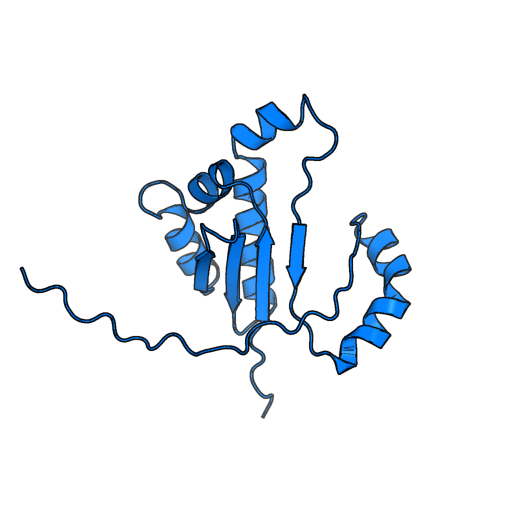0.369 3.297 1.00 86.31 106 SER A O 1
ATOM 800 N N . ARG A 1 107 ? 19.189 -11.896 2.879 1.00 86.81 107 ARG A N 1
ATOM 801 C CA . ARG A 1 107 ? 19.949 -11.639 4.116 1.00 86.81 107 ARG A CA 1
ATOM 802 C C . ARG A 1 107 ? 20.481 -10.211 4.189 1.00 86.81 107 ARG A C 1
ATOM 804 O O . ARG A 1 107 ? 20.433 -9.603 5.250 1.00 86.81 107 ARG A O 1
ATOM 811 N N . LYS A 1 108 ? 20.975 -9.681 3.067 1.00 89.94 108 LYS A N 1
ATOM 812 C CA . LYS A 1 108 ? 21.474 -8.305 2.986 1.00 89.94 108 LYS A CA 1
ATOM 813 C C . LYS A 1 108 ? 20.325 -7.310 3.145 1.00 89.94 108 LYS A C 1
ATOM 815 O O . LYS A 1 108 ? 20.433 -6.390 3.942 1.00 89.94 108 LYS A O 1
ATOM 820 N N . ILE A 1 109 ? 19.203 -7.560 2.468 1.00 87.12 109 ILE A N 1
ATOM 821 C CA . ILE A 1 109 ? 17.990 -6.742 2.579 1.00 87.12 109 ILE A CA 1
ATOM 822 C C . ILE A 1 109 ? 17.482 -6.737 4.025 1.00 87.12 109 ILE A C 1
ATOM 824 O O . ILE A 1 109 ? 17.192 -5.671 4.558 1.00 87.12 109 ILE A O 1
ATOM 828 N N . GLN A 1 110 ? 17.417 -7.892 4.690 1.00 87.38 110 GLN A N 1
ATOM 829 C CA . GLN A 1 110 ? 17.005 -7.985 6.093 1.00 87.38 110 GLN A CA 1
ATOM 830 C C . GLN A 1 110 ? 17.980 -7.259 7.031 1.00 87.38 110 GLN A C 1
ATOM 832 O O . GLN A 1 110 ? 17.535 -6.592 7.959 1.00 87.38 110 GLN A O 1
ATOM 837 N N . ALA A 1 111 ? 19.291 -7.356 6.788 1.00 87.88 111 ALA A N 1
ATOM 838 C CA . ALA A 1 111 ? 20.299 -6.667 7.591 1.00 87.88 111 ALA A CA 1
ATOM 839 C C . ALA A 1 111 ? 20.229 -5.136 7.445 1.00 87.88 111 ALA A C 1
ATOM 841 O O . ALA A 1 111 ? 20.369 -4.429 8.437 1.00 87.88 111 ALA A O 1
ATOM 842 N N . GLU A 1 112 ? 19.990 -4.627 6.234 1.00 90.12 112 GLU A N 1
ATOM 843 C CA . GLU A 1 112 ? 19.913 -3.184 5.961 1.00 90.12 112 GLU A CA 1
ATOM 844 C C . GLU A 1 112 ? 18.560 -2.577 6.359 1.00 90.12 112 GLU A C 1
ATOM 846 O O . GLU A 1 112 ? 18.510 -1.464 6.875 1.00 90.12 112 GLU A O 1
ATOM 851 N N . SER A 1 113 ? 17.456 -3.297 6.139 1.00 84.12 113 SER A N 1
ATOM 852 C CA . SER A 1 113 ? 16.100 -2.792 6.405 1.00 84.12 113 SER A CA 1
ATOM 853 C C . SER A 1 113 ? 15.572 -3.114 7.804 1.00 84.12 113 SER A C 1
ATOM 855 O O . SER A 1 113 ? 14.594 -2.510 8.241 1.00 84.12 113 SER A O 1
ATOM 857 N N . GLY A 1 114 ? 16.146 -4.112 8.485 1.00 82.38 114 GLY A N 1
ATOM 858 C CA . GLY A 1 114 ? 15.596 -4.680 9.720 1.00 82.38 114 GLY A CA 1
ATOM 859 C C . GLY A 1 114 ? 14.253 -5.404 9.537 1.00 82.38 114 GLY A C 1
ATOM 860 O O . GLY A 1 114 ? 13.673 -5.875 10.516 1.00 82.38 114 GLY A O 1
ATOM 861 N N . ALA A 1 115 ? 13.736 -5.504 8.308 1.00 81.19 115 ALA A N 1
ATOM 862 C CA . ALA A 1 115 ? 12.440 -6.099 8.014 1.00 81.19 115 ALA A CA 1
ATOM 863 C C . ALA A 1 115 ? 12.553 -7.605 7.744 1.00 81.19 115 ALA A C 1
ATOM 865 O O . ALA A 1 115 ? 13.498 -8.082 7.115 1.00 81.19 115 ALA A O 1
ATOM 866 N N . ASN A 1 116 ? 11.541 -8.366 8.165 1.00 82.31 116 ASN A N 1
ATOM 867 C CA . ASN A 1 116 ? 11.417 -9.770 7.785 1.00 82.31 116 ASN A CA 1
ATOM 868 C C . ASN A 1 116 ? 10.857 -9.878 6.356 1.00 82.31 116 ASN A C 1
ATOM 870 O O . ASN A 1 116 ? 9.714 -9.491 6.106 1.00 82.31 116 ASN A O 1
ATOM 874 N N . CYS A 1 117 ? 11.649 -10.401 5.418 1.00 80.31 117 CYS A N 1
ATOM 875 C CA . CYS A 1 117 ? 11.254 -10.534 4.016 1.00 80.31 117 CYS A CA 1
ATOM 876 C C . CYS A 1 117 ? 10.733 -11.946 3.714 1.00 80.31 117 CYS A C 1
ATOM 878 O O . CYS A 1 117 ? 11.466 -12.925 3.841 1.00 80.31 117 CYS A O 1
ATOM 880 N N . VAL A 1 118 ? 9.490 -12.048 3.234 1.00 81.19 118 VAL A N 1
ATOM 881 C CA . VAL A 1 118 ? 8.883 -13.311 2.783 1.00 81.19 118 VAL A CA 1
ATOM 882 C C . VAL A 1 118 ? 8.692 -13.270 1.268 1.00 81.19 118 VAL A C 1
ATOM 884 O O . VAL A 1 118 ? 8.080 -12.346 0.738 1.00 81.19 118 VAL A O 1
ATOM 887 N N . PHE A 1 119 ? 9.200 -14.283 0.564 1.00 80.75 119 PHE A N 1
ATOM 888 C CA . PHE A 1 119 ? 9.107 -14.387 -0.894 1.00 80.75 119 PHE A CA 1
ATOM 889 C C . PHE A 1 119 ? 8.098 -15.464 -1.271 1.00 80.75 119 PHE A C 1
ATOM 891 O O . PHE A 1 119 ? 8.343 -16.648 -1.048 1.00 80.75 119 PHE A O 1
ATOM 898 N N . ALA A 1 120 ? 6.982 -15.061 -1.868 1.00 69.50 120 ALA A N 1
ATOM 899 C CA . ALA A 1 120 ? 5.950 -15.984 -2.311 1.00 69.50 120 ALA A CA 1
ATOM 900 C C . ALA A 1 120 ? 5.881 -16.021 -3.843 1.00 69.50 120 ALA A C 1
ATOM 902 O O . ALA A 1 120 ? 5.752 -14.985 -4.494 1.00 69.50 120 ALA A O 1
ATOM 903 N N . ASN A 1 121 ? 5.920 -17.223 -4.424 1.00 65.75 121 ASN A N 1
ATOM 904 C CA . ASN A 1 121 ? 5.613 -17.431 -5.840 1.00 65.75 121 ASN A CA 1
ATOM 905 C C . ASN A 1 121 ? 4.093 -17.566 -6.016 1.00 65.75 121 ASN A C 1
ATOM 907 O O . ASN A 1 121 ? 3.566 -18.639 -6.307 1.00 65.75 121 ASN A O 1
ATOM 911 N N . CYS A 1 122 ? 3.369 -16.484 -5.741 1.00 51.94 122 CYS A N 1
ATOM 912 C CA . CYS A 1 122 ? 1.921 -16.459 -5.888 1.00 51.94 122 CYS A CA 1
ATOM 913 C C . CYS A 1 122 ? 1.560 -16.122 -7.335 1.00 51.94 122 CYS A C 1
ATOM 915 O O . CYS A 1 122 ? 2.032 -15.123 -7.880 1.00 51.94 122 CYS A O 1
ATOM 917 N N . LYS A 1 123 ? 0.661 -16.905 -7.945 1.00 49.28 123 LYS A N 1
ATOM 918 C CA . LYS A 1 123 ? -0.062 -16.484 -9.154 1.00 49.28 123 LYS A CA 1
ATOM 919 C C . LYS A 1 123 ? -0.949 -15.297 -8.777 1.00 49.28 123 LYS A C 1
ATOM 921 O O . LYS A 1 123 ? -2.104 -15.469 -8.397 1.00 49.28 123 LYS A O 1
ATOM 926 N N . VAL A 1 124 ? -0.398 -14.089 -8.807 1.00 48.84 124 VAL A N 1
ATOM 927 C CA . VAL A 1 124 ? -1.185 -12.873 -8.608 1.00 48.84 124 VAL A CA 1
ATOM 928 C C . VAL A 1 124 ? -2.147 -12.766 -9.790 1.00 48.84 124 VAL A C 1
ATOM 930 O O . VAL A 1 124 ? -1.731 -12.969 -10.934 1.00 48.84 124 VAL A O 1
ATOM 933 N N . ARG A 1 125 ? -3.436 -12.490 -9.536 1.00 44.91 125 ARG A N 1
ATOM 934 C CA . ARG A 1 125 ? -4.405 -12.287 -10.623 1.00 44.91 125 ARG A CA 1
ATOM 935 C C . ARG A 1 125 ? -3.841 -11.241 -11.594 1.00 44.91 125 ARG A C 1
ATOM 937 O O . ARG A 1 125 ? -3.386 -10.192 -11.126 1.00 44.91 125 ARG A O 1
ATOM 944 N N . PRO A 1 126 ? -3.844 -11.514 -12.909 1.00 42.94 126 PRO A N 1
ATOM 945 C CA . PRO A 1 126 ? -3.365 -10.555 -13.886 1.00 42.94 126 PRO A CA 1
ATOM 946 C C . PRO A 1 126 ? -4.143 -9.248 -13.753 1.00 42.94 126 PRO A C 1
ATOM 948 O O . PRO A 1 126 ? -5.330 -9.240 -13.423 1.00 42.94 126 PRO A O 1
ATOM 951 N N . PHE A 1 127 ? -3.433 -8.152 -14.000 1.00 42.31 127 PHE A N 1
ATOM 952 C CA . PHE A 1 127 ? -3.958 -6.797 -14.041 1.00 42.31 127 PHE A CA 1
ATOM 953 C C . PHE A 1 127 ? -5.144 -6.732 -15.016 1.00 42.31 127 PHE A C 1
ATOM 955 O O . PHE A 1 127 ? -4.949 -6.618 -16.225 1.00 42.31 127 PHE A O 1
ATOM 962 N N . GLN A 1 128 ? -6.377 -6.827 -14.518 1.00 42.78 128 GLN A N 1
ATOM 963 C CA . GLN A 1 128 ? -7.531 -6.379 -15.285 1.00 42.78 128 GLN A CA 1
ATOM 964 C C . GLN A 1 128 ? -7.547 -4.862 -15.150 1.00 42.78 128 GLN A C 1
ATOM 966 O O . GLN A 1 128 ? -7.676 -4.340 -14.045 1.00 42.78 128 GLN A O 1
ATOM 971 N N . GLN A 1 129 ? -7.360 -4.151 -16.265 1.00 41.53 129 GLN A N 1
ATOM 972 C CA . GLN A 1 129 ? -7.723 -2.740 -16.329 1.00 41.53 129 GLN A CA 1
ATOM 973 C C . GLN A 1 129 ? -9.163 -2.637 -15.826 1.00 41.53 129 GLN A C 1
ATOM 975 O O . GLN A 1 129 ? -10.076 -3.147 -16.473 1.00 41.53 129 GLN A O 1
ATOM 980 N N . LEU A 1 130 ? -9.363 -2.032 -14.654 1.00 44.06 130 LEU A N 1
ATOM 981 C CA . LEU A 1 130 ? -10.690 -1.612 -14.235 1.00 44.06 130 LEU A CA 1
ATOM 982 C C . LEU A 1 130 ? -11.199 -0.681 -15.336 1.00 44.06 130 LEU A C 1
ATOM 984 O O . LEU A 1 130 ? -10.617 0.377 -15.582 1.00 44.06 130 LEU A O 1
ATOM 988 N N . ASN A 1 131 ? -12.224 -1.133 -16.058 1.00 35.94 131 ASN A N 1
ATOM 989 C CA . ASN A 1 131 ? -12.895 -0.333 -17.071 1.00 35.94 131 ASN A CA 1
ATOM 990 C C . ASN A 1 131 ? -13.308 1.002 -16.426 1.00 35.94 131 ASN A C 1
ATOM 992 O O . ASN A 1 131 ? -14.031 0.976 -15.428 1.00 35.94 131 ASN A O 1
ATOM 996 N N . PRO A 1 132 ? -12.897 2.160 -16.967 1.00 39.03 132 PRO A N 1
ATOM 997 C CA . PRO A 1 132 ? -13.144 3.466 -16.357 1.00 39.03 132 PRO A CA 1
ATOM 998 C C . PRO A 1 132 ? -14.585 3.961 -16.564 1.00 39.03 132 PRO A C 1
ATOM 1000 O O . PRO A 1 132 ? -14.805 5.158 -16.696 1.00 39.03 132 PRO A O 1
ATOM 1003 N N . ASN A 1 133 ? -15.578 3.070 -16.617 1.00 40.16 133 ASN A N 1
ATOM 1004 C CA . ASN A 1 133 ? -16.951 3.452 -16.933 1.00 40.16 133 ASN A CA 1
ATOM 1005 C C . ASN A 1 133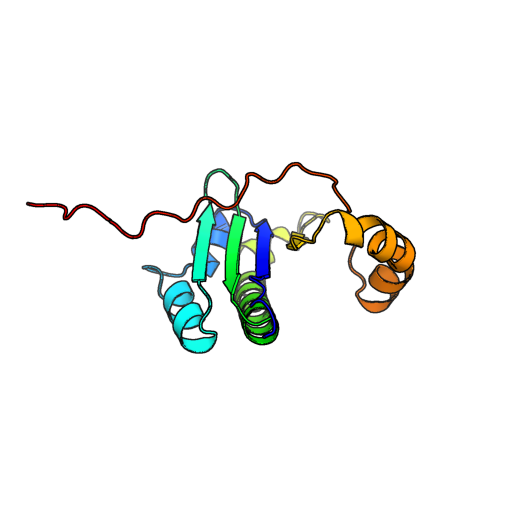 ? -17.897 3.154 -15.759 1.00 40.16 133 ASN A C 1
ATOM 1007 O O . ASN A 1 133 ? -18.572 2.119 -15.757 1.00 40.16 133 ASN A O 1
ATOM 1011 N N . PRO A 1 134 ? -17.951 4.020 -14.729 1.00 45.03 134 PRO A N 1
ATOM 1012 C CA . PRO A 1 134 ? -19.078 4.006 -13.817 1.00 45.03 134 PRO A CA 1
ATOM 1013 C C . PRO A 1 134 ? -20.316 4.425 -14.616 1.00 45.03 134 PRO A C 1
ATOM 1015 O O . PRO A 1 134 ? -20.399 5.550 -15.108 1.00 45.03 134 PRO A O 1
ATOM 1018 N N . LYS A 1 135 ? -21.275 3.503 -14.776 1.00 46.22 135 LYS A N 1
ATOM 1019 C CA . LYS A 1 135 ? -22.599 3.847 -15.308 1.00 46.22 135 LYS A CA 1
ATOM 1020 C C . LYS A 1 135 ? -23.164 5.007 -14.474 1.00 46.22 135 LYS A C 1
ATOM 1022 O O . LYS A 1 135 ? -23.079 4.932 -13.244 1.00 46.22 135 LYS A O 1
ATOM 1027 N N . PRO A 1 13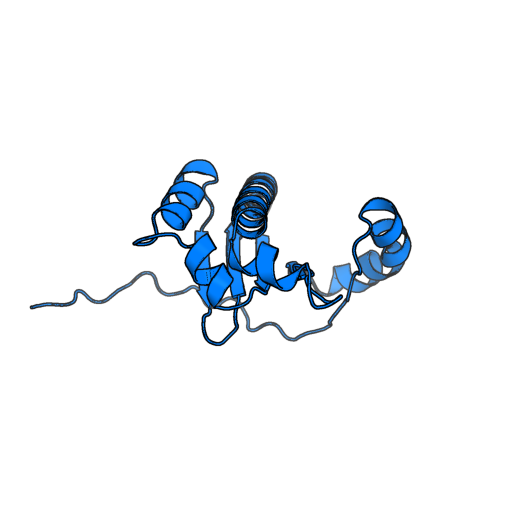6 ? -23.730 6.053 -15.099 1.00 40.66 136 PRO A N 1
ATOM 1028 C CA . PRO A 1 136 ? -24.384 7.116 -14.357 1.00 40.66 136 PRO A CA 1
ATOM 1029 C C . PRO A 1 136 ? -25.524 6.507 -13.539 1.00 40.66 136 PRO A C 1
ATOM 1031 O O . PRO A 1 136 ? -26.379 5.801 -14.074 1.00 40.66 136 PRO A O 1
ATOM 1034 N N . ILE A 1 137 ? -25.498 6.746 -12.230 1.00 50.81 137 ILE A N 1
ATOM 1035 C CA . ILE A 1 137 ? -26.633 6.476 -11.354 1.00 50.81 137 ILE A CA 1
ATOM 1036 C C . ILE A 1 137 ? -27.637 7.587 -11.656 1.00 50.81 137 ILE A C 1
ATOM 1038 O O . ILE A 1 137 ? -27.434 8.735 -11.261 1.00 50.81 137 ILE A O 1
ATOM 1042 N N . SER A 1 138 ? -28.652 7.263 -12.452 1.00 54.03 138 SER A N 1
ATOM 1043 C CA . SER A 1 138 ? -29.815 8.125 -12.659 1.00 54.03 138 SER A CA 1
ATOM 1044 C C . SER A 1 138 ? -30.738 8.052 -11.429 1.00 54.03 138 SER A C 1
ATOM 1046 O O . SER A 1 138 ? -30.777 6.994 -10.796 1.00 54.03 138 SER A O 1
ATOM 1048 N N . PRO A 1 139 ? -31.407 9.165 -11.074 1.00 59.25 139 PRO A N 1
ATOM 1049 C CA . PRO A 1 139 ? -32.238 9.296 -9.873 1.00 59.25 139 PRO A CA 1
ATOM 1050 C C . PRO A 1 139 ? -33.505 8.435 -9.895 1.00 59.25 139 PRO A C 1
ATOM 1052 O O . PRO A 1 139 ? -33.995 8.123 -11.005 1.00 59.25 139 PRO A O 1
#